Protein AF-A0A8T4XIE0-F1 (afdb_monomer)

Secondary structure (DSSP, 8-state):
----HHHHHHHHHHHHHHHHHHHHHHHHHHHHHHHHHH-SHHHHHHHHHHHHHHHHHHHHHHHHHHHHHT-S--TTS--EEEEEETTEEEEEEE--S-GGG-EEEEETTEEEEE-STT-EEEEE--TTEEEEEEEEETTEEEEEEEE-GGGTTSSTTS--

Mean predicted aligned error: 18.31 Å

Foldseek 3Di:
DDDDPPVVVVVVVVVVVVVVVVVVVVVVVVVVCVCVVDNDVVVVVVVVVVVVVVVVVVVVVVVVVVVLVPPPPDPPPWDWDWDDDPQKIKIKTQADADPVQWDWDDDAQWIWTTHPSRDIDIDGHDGQKDFPDWDDDPRMIITIIGHDPVPVVPPPPPPD

Radius of gyration: 32.2 Å; Cα contacts (8 Å, |Δi|>4): 164; chains: 1; bounding box: 66×38×91 Å

Solvent-accessible surface area (backbone atoms only — not comparable to full-atom values): 9288 Å² total; per-residue (Å²): 137,88,92,67,76,69,63,55,57,53,53,53,51,53,49,51,53,47,51,51,50,51,52,50,50,50,52,53,50,51,51,52,47,57,46,70,75,70,43,57,72,61,44,56,52,51,48,50,53,50,51,53,49,51,50,51,50,52,52,52,52,47,46,58,54,47,51,58,71,61,56,58,67,64,91,83,79,70,65,64,51,79,44,81,57,86,65,30,40,33,40,41,31,69,40,57,58,59,72,92,49,53,45,76,44,82,54,90,46,28,41,38,41,34,26,32,94,82,39,70,48,74,43,82,46,70,62,61,56,43,82,77,44,77,49,72,56,96,43,37,36,39,37,36,27,37,60,38,79,83,56,67,72,73,73,69,77,82,77,128

Nearest PDB structures (foldseek):
  7ck4-assembly1_D  TM=7.258E-01  e=2.442E-03  Synechococcus phage S-ShM2
  7ck4-assembly1_C  TM=6.906E-01  e=4.488E-03  Synechococcus phage S-ShM2
  7jil-assembly1_F  TM=4.659E-01  e=7.287E-01  Flavobacterium johnsoniae
  8j07-assembly1_k3  TM=1.808E-01  e=5.965E+00  Homo sapiens

pLDDT: mean 79.46, std 16.91, range [35.12, 96.44]

Sequence (160 aa):
MFTTTRKEKRTGALLRDLILAVSAAIAILLIILVFKVKGGFIGIALGTITIIALIYWLREVRRIFQQQENMYPAEHDWLYEFIEEGENLILVASVPGPSERVKIKIIDSFIEIRGGGNFVRRVQIPKDVRIVEKSYANGVLRVKLHKTAASNSQISSQKI

Structure (mmCIF, N/CA/C/O backbone):
data_AF-A0A8T4XIE0-F1
#
_entry.id   AF-A0A8T4XIE0-F1
#
loop_
_atom_site.group_PDB
_atom_site.id
_atom_site.type_symbol
_atom_site.label_atom_id
_atom_site.label_alt_id
_atom_site.label_comp_id
_atom_site.label_asym_id
_atom_site.label_entity_id
_atom_site.label_seq_id
_atom_site.pdbx_PDB_ins_code
_atom_site.Cartn_x
_atom_site.Cartn_y
_atom_site.Cartn_z
_atom_site.occupancy
_atom_site.B_iso_or_equiv
_atom_site.auth_seq_id
_atom_site.auth_comp_id
_atom_site.auth_asym_id
_atom_site.auth_atom_id
_atom_site.pdbx_PDB_model_num
ATOM 1 N N . MET A 1 1 ? -42.175 6.955 -51.047 1.00 41.66 1 MET A N 1
ATOM 2 C CA . MET A 1 1 ? -41.691 6.951 -49.651 1.00 41.66 1 MET A CA 1
ATOM 3 C C . MET A 1 1 ? -40.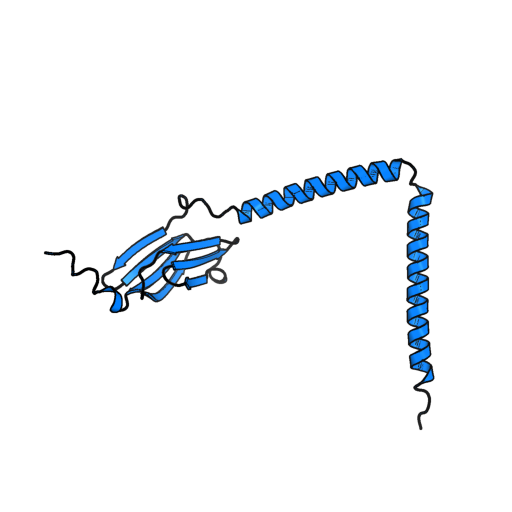656 5.827 -49.511 1.00 41.66 1 MET A C 1
ATOM 5 O O . MET A 1 1 ? -41.025 4.670 -49.595 1.00 41.66 1 MET A O 1
ATOM 9 N N . PHE A 1 2 ? -39.371 6.207 -49.446 1.00 50.75 2 PHE A N 1
ATOM 10 C CA . PHE A 1 2 ? -38.150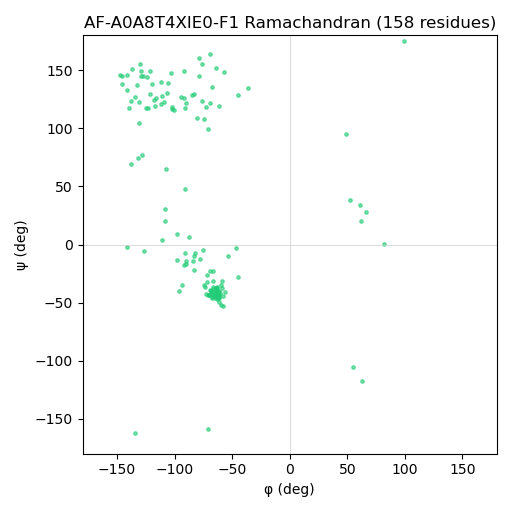 5.469 -49.043 1.00 50.75 2 PHE A CA 1
ATOM 11 C C . PHE A 1 2 ? -37.817 4.067 -49.604 1.00 50.75 2 PHE A C 1
ATOM 13 O O . PHE A 1 2 ? -38.106 3.052 -48.980 1.00 50.75 2 PHE A O 1
ATOM 20 N N . THR A 1 3 ? -36.994 4.021 -50.663 1.00 53.59 3 THR A N 1
ATOM 21 C CA . THR A 1 3 ? -36.129 2.861 -50.980 1.00 53.59 3 THR A CA 1
ATOM 22 C C . THR A 1 3 ? -34.729 3.309 -51.434 1.00 53.59 3 THR A C 1
ATOM 24 O O . THR A 1 3 ? -34.373 3.178 -52.601 1.00 53.59 3 THR A O 1
ATOM 27 N N . THR A 1 4 ? -33.911 3.859 -50.529 1.00 54.50 4 THR A N 1
ATOM 28 C CA . THR A 1 4 ? -32.491 4.199 -50.810 1.00 54.50 4 THR A CA 1
ATOM 29 C C . THR A 1 4 ? -31.492 3.598 -49.809 1.00 54.50 4 THR A C 1
ATOM 31 O O . THR A 1 4 ? -30.286 3.619 -50.035 1.00 54.50 4 THR A O 1
ATOM 34 N N . THR A 1 5 ? -31.955 2.943 -48.745 1.00 59.81 5 THR A N 1
ATOM 35 C CA . THR A 1 5 ? -31.141 2.646 -47.550 1.00 59.81 5 THR A CA 1
ATOM 36 C C . THR A 1 5 ? -30.234 1.406 -47.626 1.00 59.81 5 THR A C 1
ATOM 38 O O . THR A 1 5 ? -29.422 1.196 -46.724 1.00 59.81 5 THR A O 1
ATOM 41 N N . ARG A 1 6 ? -30.319 0.566 -48.675 1.00 55.94 6 ARG A N 1
ATOM 42 C CA . ARG A 1 6 ? -29.511 -0.676 -48.769 1.00 55.94 6 ARG A CA 1
ATOM 43 C C . ARG A 1 6 ? -28.195 -0.517 -49.534 1.00 55.94 6 ARG A C 1
ATOM 45 O O . ARG A 1 6 ? -27.211 -1.151 -49.156 1.00 55.94 6 ARG A O 1
ATOM 52 N N . LYS A 1 7 ? -28.142 0.315 -50.585 1.00 53.69 7 LYS A N 1
ATOM 53 C CA . LYS A 1 7 ? -26.886 0.546 -51.328 1.00 53.69 7 LYS A CA 1
ATOM 54 C C . LYS A 1 7 ? -25.890 1.345 -50.484 1.00 53.69 7 LYS A C 1
ATOM 56 O O . LYS A 1 7 ? -24.740 0.942 -50.389 1.00 53.69 7 LYS A O 1
ATOM 61 N N . GLU A 1 8 ? -26.357 2.386 -49.801 1.00 57.53 8 GLU A N 1
ATOM 62 C CA . GLU A 1 8 ? -25.530 3.338 -49.048 1.00 57.53 8 GLU A CA 1
ATOM 63 C C . GLU A 1 8 ? -24.730 2.698 -47.899 1.00 57.53 8 GLU A C 1
ATOM 65 O O . GLU A 1 8 ? -23.542 2.976 -47.744 1.00 57.53 8 GLU A O 1
ATOM 70 N N . LYS A 1 9 ? -25.324 1.747 -47.159 1.00 57.69 9 LYS A N 1
ATOM 71 C CA . LYS A 1 9 ? -24.609 0.995 -46.108 1.00 57.69 9 LYS A CA 1
ATOM 72 C C . LYS A 1 9 ? -23.469 0.132 -46.657 1.00 57.69 9 LYS A C 1
ATOM 74 O O . LYS A 1 9 ? -22.429 0.030 -46.012 1.00 57.69 9 LYS A O 1
ATOM 79 N N . ARG A 1 10 ? -23.640 -0.475 -47.840 1.00 65.50 10 ARG A N 1
ATOM 80 C CA . ARG A 1 10 ? -22.589 -1.290 -48.472 1.00 65.50 10 ARG A CA 1
ATOM 81 C C . ARG A 1 10 ? -21.471 -0.401 -49.005 1.00 65.50 10 ARG A C 1
ATOM 83 O O . ARG A 1 10 ? -20.311 -0.714 -48.776 1.00 65.50 10 ARG A O 1
ATOM 90 N N . THR A 1 11 ? -21.797 0.722 -49.645 1.00 72.25 11 THR A N 1
ATOM 91 C CA . THR A 1 11 ? -20.783 1.671 -50.128 1.00 72.25 11 THR A CA 1
ATOM 92 C C . THR A 1 11 ? -20.001 2.290 -48.972 1.00 72.25 11 THR A C 1
ATOM 94 O O . THR A 1 11 ? -18.786 2.380 -49.059 1.00 72.25 11 THR A O 1
ATOM 97 N N . GLY A 1 12 ? -20.656 2.641 -47.860 1.00 74.88 12 GLY A N 1
ATOM 98 C CA . GLY A 1 12 ? -19.983 3.183 -46.675 1.00 74.88 12 GLY A CA 1
ATOM 99 C C . GLY A 1 12 ? -19.005 2.203 -46.018 1.00 74.88 12 GLY A C 1
ATOM 100 O O . GLY A 1 12 ? -17.935 2.620 -45.579 1.00 74.88 12 GLY A O 1
ATOM 101 N N . ALA A 1 13 ? -19.332 0.906 -45.991 1.00 77.94 13 ALA A N 1
ATOM 102 C CA . ALA A 1 13 ? -18.413 -0.132 -45.520 1.00 77.94 13 ALA A CA 1
ATOM 103 C C . ALA A 1 13 ? -17.209 -0.292 -46.463 1.00 77.94 13 ALA A C 1
ATOM 105 O O . ALA A 1 13 ? -16.070 -0.252 -46.012 1.00 77.94 13 ALA A O 1
ATOM 106 N N . LEU A 1 14 ? -17.452 -0.346 -47.778 1.00 78.81 14 LEU A N 1
ATOM 107 C CA . LEU A 1 14 ? -16.385 -0.445 -48.781 1.00 78.81 14 LEU A CA 1
ATOM 108 C C . LEU A 1 14 ? -15.464 0.783 -48.784 1.00 78.81 14 LEU A C 1
ATOM 110 O O . LEU A 1 14 ? -14.258 0.641 -48.946 1.00 78.81 14 LEU A O 1
ATOM 114 N N . LEU A 1 15 ? -16.010 1.986 -48.578 1.00 83.19 15 LEU A N 1
ATOM 115 C CA . LEU A 1 15 ? -15.223 3.215 -48.471 1.00 83.19 15 LEU A CA 1
ATOM 116 C C . LEU A 1 15 ? -14.377 3.238 -47.195 1.00 83.19 15 LEU A C 1
ATOM 118 O O . LEU A 1 15 ? -13.227 3.659 -47.251 1.00 83.19 15 LEU A O 1
ATOM 122 N N . ARG A 1 16 ? -14.906 2.765 -46.059 1.00 82.75 16 ARG A N 1
ATOM 123 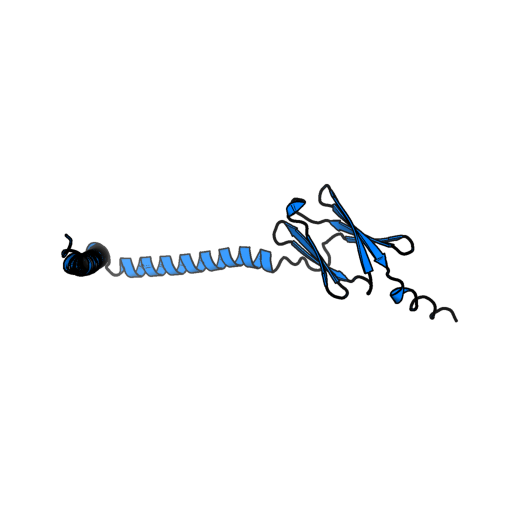C CA . ARG A 1 16 ? -14.124 2.632 -44.819 1.00 82.75 16 ARG A CA 1
ATOM 124 C C . ARG A 1 16 ? -12.977 1.646 -44.989 1.00 82.75 16 ARG A C 1
ATOM 126 O O . ARG A 1 16 ? -11.852 1.994 -44.647 1.00 82.75 16 ARG A O 1
ATOM 133 N N . ASP A 1 17 ? -13.243 0.480 -45.566 1.00 87.50 17 ASP A N 1
ATOM 134 C CA . ASP A 1 17 ? -12.213 -0.531 -45.816 1.00 87.50 17 ASP A CA 1
ATOM 135 C C . ASP A 1 17 ? -11.160 -0.023 -46.809 1.00 87.50 17 ASP A C 1
ATOM 137 O O . ASP A 1 17 ? -9.968 -0.242 -46.608 1.00 87.50 17 ASP A O 1
ATOM 141 N N . LEU A 1 18 ? -11.570 0.738 -47.831 1.00 90.56 18 LEU A N 1
ATOM 142 C CA . LEU A 1 18 ? -10.652 1.375 -48.774 1.00 90.56 18 LEU A CA 1
ATOM 143 C C . LEU A 1 18 ? -9.785 2.444 -48.093 1.00 90.56 18 LEU A C 1
ATOM 145 O O . LEU A 1 18 ? -8.577 2.474 -48.306 1.00 90.56 18 LEU A O 1
ATOM 149 N N . ILE A 1 19 ? -10.369 3.302 -47.252 1.00 91.88 19 ILE A N 1
AT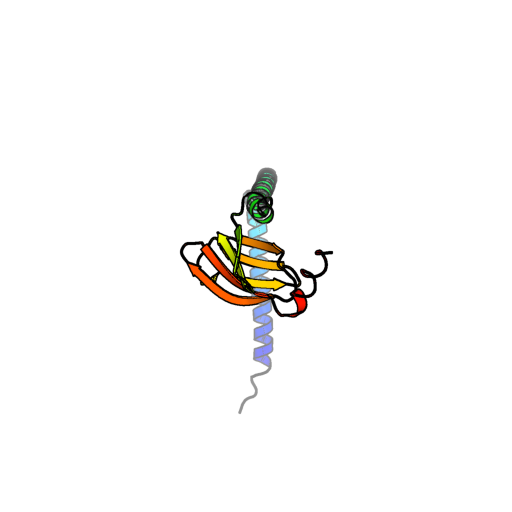OM 150 C CA . ILE A 1 19 ? -9.630 4.331 -46.502 1.00 91.88 19 ILE A CA 1
ATOM 151 C C . ILE A 1 19 ? -8.644 3.677 -45.524 1.00 91.88 19 ILE A C 1
ATOM 153 O O . ILE A 1 19 ? -7.495 4.112 -45.417 1.00 91.88 19 ILE A O 1
ATOM 157 N N . LEU A 1 20 ? -9.056 2.608 -44.841 1.00 89.75 20 LEU A N 1
ATOM 158 C CA . LEU A 1 20 ? -8.187 1.829 -43.959 1.00 89.75 20 LEU A CA 1
ATOM 159 C C . LEU A 1 20 ? -7.046 1.166 -44.740 1.00 89.75 20 LEU A C 1
ATOM 161 O O . LEU A 1 20 ? -5.893 1.273 -44.335 1.00 89.75 20 LEU A O 1
ATOM 165 N N . ALA A 1 21 ? -7.332 0.563 -45.894 1.00 91.56 21 ALA A N 1
ATOM 166 C CA . ALA A 1 21 ? -6.311 -0.038 -46.747 1.00 91.56 21 ALA A CA 1
ATOM 167 C C . ALA A 1 21 ? -5.315 1.003 -47.288 1.00 91.56 21 ALA A C 1
ATOM 169 O O . ALA A 1 21 ? -4.107 0.780 -47.248 1.00 91.56 21 ALA A O 1
ATOM 170 N N . VAL A 1 22 ? -5.799 2.162 -47.749 1.00 95.06 22 VAL A N 1
ATOM 171 C CA . VAL A 1 22 ? -4.955 3.243 -48.284 1.00 95.06 22 VAL A CA 1
ATOM 172 C C . VAL A 1 22 ? -4.096 3.864 -47.184 1.00 95.06 22 VAL A C 1
ATOM 174 O O . VAL A 1 22 ? -2.895 4.036 -47.372 1.00 95.06 22 VAL A O 1
ATOM 177 N N . SER A 1 23 ? -4.670 4.157 -46.016 1.00 91.00 23 SER A N 1
ATOM 178 C CA . SER A 1 23 ? -3.911 4.686 -44.874 1.00 91.00 23 SER A CA 1
ATOM 179 C C . SER A 1 23 ? -2.858 3.697 -44.366 1.00 91.00 23 SER A C 1
ATOM 181 O O . SER A 1 23 ? -1.725 4.105 -44.109 1.00 91.00 23 SER A O 1
ATOM 183 N N . ALA A 1 24 ? -3.177 2.401 -44.303 1.00 92.62 24 ALA A N 1
ATOM 184 C CA . ALA A 1 24 ? -2.213 1.358 -43.967 1.00 92.62 24 ALA A CA 1
ATOM 185 C C . ALA A 1 24 ? -1.095 1.261 -45.016 1.00 92.62 24 ALA A C 1
ATOM 187 O O . ALA A 1 24 ? 0.077 1.202 -44.655 1.00 92.62 24 ALA A O 1
ATOM 188 N N . ALA A 1 25 ? -1.429 1.318 -46.308 1.00 91.94 25 ALA A N 1
ATOM 189 C CA . ALA A 1 25 ? -0.445 1.308 -47.388 1.00 91.94 25 ALA A CA 1
ATOM 190 C C . ALA A 1 25 ? 0.494 2.524 -47.324 1.00 91.94 25 ALA A C 1
ATOM 192 O O . ALA A 1 25 ? 1.704 2.374 -47.482 1.00 91.94 25 ALA A O 1
ATOM 193 N N . ILE A 1 26 ? -0.038 3.714 -47.023 1.00 93.50 26 ILE A N 1
ATOM 194 C CA . ILE A 1 26 ? 0.755 4.937 -46.833 1.00 93.50 26 ILE A CA 1
ATOM 195 C C . ILE A 1 26 ? 1.653 4.816 -45.597 1.00 93.50 26 ILE A C 1
ATOM 197 O O . ILE A 1 26 ? 2.829 5.163 -45.668 1.00 93.50 26 ILE A O 1
ATOM 201 N N . ALA A 1 27 ? 1.147 4.286 -44.480 1.00 88.75 27 ALA A N 1
ATOM 202 C CA . ALA A 1 27 ? 1.948 4.059 -43.279 1.00 88.75 27 ALA A CA 1
ATOM 203 C C . ALA A 1 27 ? 3.090 3.059 -43.533 1.00 88.75 27 ALA A C 1
ATOM 205 O O . ALA A 1 27 ? 4.229 3.315 -43.147 1.00 88.75 27 ALA A O 1
ATOM 206 N N . ILE A 1 28 ? 2.815 1.961 -44.245 1.00 89.12 28 ILE A N 1
ATOM 207 C CA . ILE A 1 28 ? 3.822 0.972 -44.654 1.00 89.12 28 ILE A CA 1
ATOM 208 C C . ILE A 1 28 ? 4.861 1.616 -45.581 1.00 89.12 28 ILE A C 1
ATOM 210 O O . ILE A 1 28 ? 6.059 1.415 -45.391 1.00 89.12 28 ILE A O 1
ATOM 214 N N . LEU A 1 29 ? 4.428 2.438 -46.541 1.00 87.19 29 LEU A N 1
ATOM 215 C CA . LEU A 1 29 ? 5.325 3.161 -47.442 1.00 87.19 29 LEU A CA 1
ATOM 216 C C . LEU A 1 29 ? 6.222 4.147 -46.680 1.00 87.19 29 LEU A C 1
ATOM 218 O O . LEU A 1 29 ? 7.421 4.201 -46.944 1.00 87.19 29 LEU A O 1
ATOM 222 N N . LEU A 1 30 ? 5.673 4.887 -45.710 1.00 84.75 30 LEU A N 1
ATOM 223 C CA . LEU A 1 30 ? 6.435 5.796 -44.850 1.00 84.75 30 LEU A CA 1
ATOM 224 C C . LEU A 1 30 ? 7.450 5.043 -43.991 1.00 84.75 30 LEU A C 1
ATOM 226 O O . LEU A 1 30 ? 8.594 5.479 -43.892 1.00 84.75 30 LEU A O 1
ATOM 230 N N . ILE A 1 31 ? 7.070 3.894 -43.427 1.00 80.50 31 ILE A N 1
ATOM 231 C CA . ILE A 1 31 ? 7.988 3.018 -42.694 1.00 80.50 31 ILE A CA 1
ATOM 232 C C . ILE A 1 31 ? 9.138 2.597 -43.617 1.00 80.50 31 ILE A C 1
ATOM 234 O O . ILE A 1 31 ? 10.298 2.848 -43.298 1.00 80.50 31 ILE A O 1
ATOM 238 N N . ILE A 1 32 ? 8.842 2.050 -44.799 1.00 78.75 32 ILE A N 1
ATOM 239 C CA . ILE A 1 32 ? 9.863 1.627 -45.772 1.00 78.75 32 ILE A CA 1
ATOM 240 C C . ILE A 1 32 ? 10.756 2.802 -46.196 1.00 78.75 32 ILE A C 1
ATOM 242 O O . ILE A 1 32 ? 11.965 2.627 -46.347 1.00 78.75 32 ILE A O 1
ATOM 246 N N . LEU A 1 33 ? 10.199 4.006 -46.355 1.00 76.31 33 LEU A N 1
ATOM 247 C CA . LEU A 1 33 ? 10.955 5.205 -46.710 1.00 76.31 33 LEU A CA 1
ATOM 248 C C . LEU A 1 33 ? 11.892 5.645 -45.574 1.00 76.31 33 LEU A C 1
ATOM 250 O O . LEU A 1 33 ? 13.042 5.977 -45.841 1.00 76.31 33 LEU A O 1
ATOM 254 N N . VAL A 1 34 ? 11.459 5.574 -44.311 1.00 70.12 34 VAL A N 1
ATOM 255 C CA . VAL A 1 34 ? 12.319 5.830 -43.139 1.00 70.12 34 VAL A CA 1
ATOM 256 C C . VAL A 1 34 ? 13.463 4.814 -43.073 1.00 70.12 34 VAL A C 1
ATOM 258 O O . VAL A 1 34 ? 14.612 5.199 -42.845 1.00 70.12 34 VAL A O 1
ATOM 261 N N . PHE A 1 35 ? 13.179 3.541 -43.361 1.00 65.81 35 PHE A N 1
ATOM 262 C CA . PHE A 1 35 ? 14.202 2.500 -43.457 1.00 65.81 35 PHE A CA 1
ATOM 263 C C . PHE A 1 35 ? 15.159 2.724 -44.646 1.00 65.81 35 PHE A C 1
ATOM 265 O O . PHE A 1 35 ? 16.366 2.550 -44.485 1.00 65.81 35 PHE A O 1
ATOM 272 N N . LYS A 1 36 ? 14.675 3.187 -45.812 1.00 67.38 36 LYS A N 1
ATOM 273 C CA . LYS A 1 36 ? 15.518 3.475 -46.992 1.00 67.38 36 LYS A CA 1
ATOM 274 C C . LYS A 1 36 ? 16.351 4.755 -46.878 1.00 67.38 36 LYS A C 1
ATOM 276 O O . LYS A 1 36 ? 17.440 4.787 -47.437 1.00 67.38 36 LYS A O 1
ATOM 281 N N . VAL A 1 37 ? 15.857 5.811 -46.224 1.00 61.31 37 VAL A N 1
ATOM 282 C CA . VAL A 1 37 ? 16.473 7.153 -46.304 1.00 61.31 37 VAL A CA 1
ATOM 283 C C . VAL A 1 37 ? 17.647 7.331 -45.332 1.00 61.31 37 VAL A C 1
ATOM 285 O O . VAL A 1 37 ? 18.505 8.172 -45.588 1.00 61.31 37 VAL A O 1
ATOM 288 N N . LYS A 1 38 ? 17.747 6.549 -44.243 1.00 60.34 38 LYS A N 1
ATOM 289 C CA . LYS A 1 38 ? 18.866 6.679 -43.276 1.00 60.34 38 LYS A CA 1
ATOM 290 C C . LYS A 1 38 ? 19.420 5.362 -42.706 1.00 60.34 38 LYS A C 1
ATOM 292 O O . LYS A 1 38 ? 20.370 5.394 -41.927 1.00 60.34 38 LYS A O 1
ATOM 297 N N . GLY A 1 39 ? 18.860 4.207 -43.061 1.00 62.50 39 GLY A N 1
ATOM 298 C CA . GLY A 1 39 ? 19.046 2.965 -42.304 1.00 62.50 39 GLY A CA 1
ATOM 299 C C . GLY A 1 39 ? 19.947 1.918 -42.951 1.00 62.50 39 GLY A C 1
ATOM 300 O O . GLY A 1 39 ? 19.482 0.825 -43.247 1.00 62.50 39 GLY A O 1
ATOM 301 N N . GLY A 1 40 ? 21.239 2.210 -43.127 1.00 73.38 40 GLY A N 1
ATOM 302 C CA . GLY A 1 40 ? 22.253 1.149 -43.239 1.00 73.38 40 GLY A CA 1
ATOM 303 C C . GLY A 1 40 ? 22.486 0.449 -41.887 1.00 73.38 40 GLY A C 1
ATOM 304 O O . GLY A 1 40 ? 21.678 0.582 -40.967 1.00 73.38 40 GLY A O 1
ATOM 305 N N . PHE A 1 41 ? 23.637 -0.212 -41.707 1.00 65.25 41 PHE A N 1
ATOM 306 C CA . PHE A 1 41 ? 24.077 -0.814 -40.427 1.00 65.25 41 PHE A CA 1
ATOM 307 C C . PHE A 1 41 ? 23.886 0.093 -39.193 1.00 65.25 41 PHE A C 1
ATOM 309 O O . PHE A 1 41 ? 23.651 -0.405 -38.095 1.00 65.25 41 PHE A O 1
ATOM 316 N N . ILE A 1 42 ? 23.912 1.418 -39.374 1.00 78.56 42 ILE A N 1
ATOM 317 C CA . ILE A 1 42 ? 23.621 2.424 -38.345 1.00 78.56 42 ILE A CA 1
ATOM 318 C C . ILE A 1 42 ? 22.237 2.229 -37.706 1.00 78.56 42 ILE A C 1
ATOM 320 O O . ILE A 1 42 ? 22.120 2.331 -36.490 1.00 78.56 42 ILE A O 1
ATOM 324 N N . GLY A 1 43 ? 21.197 1.906 -38.480 1.00 76.06 43 GLY A N 1
ATOM 325 C CA . GLY A 1 43 ? 19.854 1.677 -37.936 1.00 76.06 43 GLY A CA 1
ATOM 326 C C . GLY A 1 43 ? 19.788 0.435 -37.044 1.00 76.06 43 GLY A C 1
ATOM 327 O O . GLY A 1 43 ? 19.139 0.451 -36.002 1.00 76.06 43 GLY A O 1
ATOM 328 N N . ILE A 1 44 ? 20.527 -0.615 -37.412 1.00 80.31 44 ILE A N 1
ATOM 329 C CA . ILE A 1 44 ? 20.632 -1.858 -36.634 1.00 80.31 44 ILE A CA 1
ATOM 330 C C . ILE A 1 44 ? 21.452 -1.613 -35.362 1.00 80.31 44 ILE A C 1
ATOM 332 O O . ILE A 1 44 ? 21.046 -2.028 -34.276 1.00 80.31 44 ILE A O 1
ATOM 336 N N . ALA A 1 45 ? 22.565 -0.884 -35.471 1.00 86.00 45 ALA A N 1
ATOM 337 C CA . ALA A 1 45 ? 23.394 -0.511 -34.331 1.00 86.00 45 ALA A CA 1
ATOM 338 C C . ALA A 1 45 ? 22.612 0.350 -33.322 1.00 86.00 45 ALA A C 1
ATOM 340 O O . ALA A 1 45 ? 22.560 0.011 -32.140 1.00 86.00 45 ALA A O 1
ATOM 341 N N . LEU A 1 46 ? 21.927 1.405 -33.782 1.00 86.06 46 LEU A N 1
ATOM 342 C CA . LEU A 1 46 ? 21.097 2.248 -32.915 1.00 86.06 46 LEU A CA 1
ATOM 343 C C . LEU A 1 46 ? 19.903 1.484 -32.341 1.00 86.06 46 LEU A C 1
ATOM 345 O O . LEU A 1 46 ? 19.602 1.641 -31.159 1.00 86.06 46 LEU A O 1
ATOM 349 N N . GLY A 1 47 ? 19.239 0.646 -33.139 1.00 86.06 47 GLY A N 1
ATOM 350 C CA . GLY A 1 47 ? 18.138 -0.192 -32.667 1.00 86.06 47 GLY A CA 1
ATOM 351 C C . GLY A 1 47 ? 18.577 -1.109 -31.526 1.00 86.06 47 GLY A C 1
ATOM 352 O O . GLY A 1 47 ? 17.916 -1.169 -30.492 1.00 86.06 47 GLY A O 1
ATOM 353 N N . THR A 1 48 ? 19.744 -1.741 -31.664 1.00 90.31 48 THR A N 1
ATOM 354 C CA . THR A 1 48 ? 20.300 -2.642 -30.643 1.00 90.31 48 THR A CA 1
ATOM 355 C C . THR A 1 48 ? 20.633 -1.892 -29.353 1.00 90.31 48 THR A C 1
ATOM 357 O O . THR A 1 48 ? 20.230 -2.320 -28.272 1.00 90.31 48 THR A O 1
ATOM 360 N N . ILE A 1 49 ? 21.294 -0.733 -29.458 1.00 94.31 49 ILE A N 1
ATOM 361 C CA . ILE A 1 49 ? 21.607 0.125 -28.301 1.00 94.31 49 ILE A CA 1
ATOM 362 C C . ILE A 1 49 ? 20.321 0.581 -27.606 1.00 94.31 49 ILE A C 1
ATOM 364 O O . ILE A 1 49 ? 20.231 0.546 -26.380 1.00 94.31 49 ILE A O 1
ATOM 368 N N . THR A 1 50 ? 19.306 0.951 -28.387 1.00 94.12 50 THR A N 1
ATOM 369 C CA . THR A 1 50 ? 18.010 1.391 -27.862 1.00 94.12 50 THR A CA 1
ATOM 370 C C . THR A 1 50 ? 17.323 0.266 -27.096 1.00 94.12 50 THR A C 1
ATOM 372 O O . THR A 1 50 ? 16.856 0.495 -25.987 1.00 94.12 50 THR A O 1
ATOM 375 N N . ILE A 1 51 ? 17.307 -0.960 -27.631 1.00 94.94 51 ILE A N 1
ATOM 376 C CA . ILE A 1 51 ? 16.711 -2.128 -26.965 1.00 94.94 51 ILE A CA 1
ATOM 377 C C . ILE A 1 51 ? 17.438 -2.441 -25.652 1.00 94.94 51 ILE A C 1
ATOM 379 O O . ILE A 1 51 ? 16.782 -2.635 -24.630 1.00 94.94 51 ILE A O 1
ATOM 383 N N . ILE A 1 52 ? 18.776 -2.445 -25.649 1.00 96.44 52 ILE A N 1
ATOM 384 C CA . ILE A 1 52 ? 19.575 -2.695 -24.438 1.00 96.44 52 ILE A CA 1
ATOM 385 C C . ILE A 1 52 ? 19.286 -1.630 -23.376 1.00 96.44 52 ILE A C 1
ATOM 387 O O . ILE A 1 52 ? 19.039 -1.968 -22.217 1.00 96.44 52 ILE A O 1
ATOM 391 N N . ALA A 1 53 ? 19.263 -0.355 -23.768 1.00 96.00 53 ALA A N 1
ATOM 392 C CA . ALA A 1 53 ? 18.935 0.741 -22.867 1.00 96.00 53 ALA A CA 1
ATOM 393 C C . ALA A 1 53 ? 17.511 0.603 -22.309 1.00 96.00 53 ALA A C 1
ATOM 395 O O . ALA A 1 53 ? 17.305 0.757 -21.106 1.00 96.00 53 ALA A O 1
ATOM 396 N N . LEU A 1 54 ? 16.535 0.248 -23.150 1.00 95.38 54 LEU A N 1
ATOM 397 C CA . LEU A 1 54 ? 15.152 0.050 -22.724 1.00 95.38 54 LEU A CA 1
ATOM 398 C C . LEU A 1 54 ? 15.041 -1.093 -21.709 1.00 95.38 54 LEU A C 1
ATOM 400 O O . LEU A 1 54 ? 14.374 -0.940 -20.692 1.00 95.38 54 LEU A O 1
ATOM 404 N N . ILE A 1 55 ? 15.727 -2.215 -21.951 1.00 95.75 55 ILE A N 1
ATOM 405 C CA . ILE A 1 55 ? 15.777 -3.358 -21.029 1.00 95.75 55 ILE A CA 1
ATOM 406 C C . ILE A 1 55 ? 16.430 -2.957 -19.705 1.00 95.75 55 ILE A C 1
ATOM 408 O O . ILE A 1 55 ? 15.923 -3.328 -18.646 1.00 95.75 55 ILE A O 1
ATOM 412 N N . TYR A 1 56 ? 17.524 -2.193 -19.748 1.00 94.44 56 TYR A N 1
ATOM 413 C CA . TYR A 1 56 ? 18.206 -1.704 -18.552 1.00 94.44 56 TYR A CA 1
ATOM 414 C C . TYR A 1 56 ? 17.277 -0.835 -17.701 1.00 94.44 56 TYR A C 1
ATOM 416 O O . TYR A 1 56 ? 17.065 -1.125 -16.524 1.00 94.44 56 TYR A O 1
ATOM 424 N N . TRP A 1 57 ? 16.640 0.166 -18.314 1.00 94.44 57 TRP A N 1
ATOM 425 C CA . TRP A 1 57 ? 15.678 1.023 -17.627 1.00 94.44 57 TRP A CA 1
ATOM 426 C C . TRP A 1 57 ? 14.464 0.243 -17.131 1.00 94.44 57 TRP A C 1
ATOM 428 O O . TRP A 1 57 ? 14.040 0.450 -16.001 1.00 94.44 57 TRP A O 1
ATOM 438 N N . LEU A 1 58 ? 13.924 -0.698 -17.911 1.00 91.38 58 LEU A N 1
ATOM 439 C CA . LEU A 1 58 ? 12.786 -1.515 -17.486 1.00 91.38 58 LEU A CA 1
ATOM 440 C C . LEU A 1 58 ? 13.147 -2.407 -16.291 1.00 91.38 58 LEU A C 1
ATOM 442 O O . LEU A 1 58 ? 12.326 -2.594 -15.395 1.00 91.38 58 LEU A O 1
ATOM 446 N N . ARG A 1 59 ? 14.374 -2.939 -16.254 1.00 90.25 59 ARG A N 1
ATOM 447 C CA . ARG A 1 59 ? 14.902 -3.710 -15.123 1.00 90.25 59 ARG A CA 1
ATOM 448 C C . ARG A 1 59 ? 15.092 -2.832 -13.887 1.00 90.25 59 ARG A C 1
ATOM 450 O O . ARG A 1 59 ? 14.724 -3.264 -12.800 1.00 90.25 59 ARG A O 1
ATOM 457 N N . GLU A 1 60 ? 15.612 -1.619 -14.045 1.00 86.12 60 GLU A N 1
ATOM 458 C CA . GLU A 1 60 ? 15.825 -0.679 -12.938 1.00 86.12 60 GLU A CA 1
ATOM 459 C C . GLU A 1 60 ? 14.501 -0.130 -12.388 1.00 86.12 60 GLU A C 1
ATOM 461 O O . GLU A 1 60 ? 14.267 -0.126 -11.184 1.00 86.12 60 GLU A O 1
ATOM 466 N N . VAL A 1 61 ? 13.566 0.235 -13.265 1.00 85.94 61 VAL A N 1
ATOM 467 C CA . VAL A 1 61 ? 12.213 0.654 -12.883 1.00 85.94 61 VAL A CA 1
ATOM 468 C C . VAL A 1 61 ? 11.492 -0.490 -12.172 1.00 85.94 61 VAL A C 1
ATOM 470 O O . VAL A 1 61 ? 10.932 -0.287 -11.096 1.00 85.94 61 VAL A O 1
ATOM 473 N N . ARG A 1 62 ? 11.567 -1.722 -12.703 1.00 76.94 62 ARG A N 1
ATOM 474 C CA . ARG A 1 62 ? 11.063 -2.902 -11.985 1.00 76.94 62 ARG A CA 1
ATOM 475 C C . ARG A 1 62 ? 11.760 -3.105 -10.648 1.00 76.94 62 ARG A C 1
ATOM 477 O O . ARG A 1 62 ? 11.078 -3.526 -9.728 1.00 76.94 62 ARG A O 1
ATOM 484 N N . ARG A 1 63 ? 13.052 -2.796 -10.498 1.00 71.69 63 ARG A N 1
ATOM 485 C CA . ARG A 1 63 ? 13.749 -2.879 -9.204 1.00 71.69 63 ARG A CA 1
ATOM 486 C C . ARG A 1 63 ? 13.129 -1.926 -8.181 1.00 71.69 63 ARG A C 1
ATOM 488 O O . ARG A 1 63 ? 12.927 -2.343 -7.051 1.00 71.69 63 ARG A O 1
ATOM 495 N N . ILE A 1 64 ? 12.756 -0.710 -8.570 1.00 74.75 64 ILE A N 1
ATOM 496 C CA . ILE A 1 64 ? 12.095 0.254 -7.672 1.00 74.75 64 ILE A CA 1
ATOM 497 C C . ILE A 1 64 ? 10.690 -0.235 -7.278 1.00 74.75 64 ILE A C 1
ATOM 499 O O . ILE A 1 64 ? 10.309 -0.159 -6.112 1.00 74.75 64 ILE A O 1
ATOM 503 N N . PHE A 1 65 ? 9.928 -0.801 -8.220 1.00 63.78 65 PHE A N 1
ATOM 504 C CA . PHE A 1 65 ? 8.620 -1.397 -7.915 1.00 63.78 65 PHE A CA 1
ATOM 505 C C . PHE A 1 65 ? 8.732 -2.680 -7.074 1.00 63.78 65 PHE A C 1
ATOM 507 O O . PHE A 1 65 ? 7.961 -2.867 -6.139 1.00 63.78 65 PHE A O 1
ATOM 514 N N . GLN A 1 66 ? 9.722 -3.531 -7.341 1.00 54.78 66 GLN A N 1
ATOM 515 C CA . GLN A 1 66 ? 10.003 -4.735 -6.554 1.00 54.78 66 GLN A CA 1
ATOM 516 C C . GLN A 1 66 ? 10.599 -4.408 -5.182 1.00 54.78 66 GLN A C 1
ATOM 518 O O . GLN A 1 66 ? 10.412 -5.179 -4.250 1.00 54.78 66 GLN A O 1
ATOM 523 N N . GLN A 1 67 ? 11.278 -3.272 -5.013 1.00 50.72 67 GLN A N 1
ATOM 524 C CA . GLN A 1 67 ? 11.641 -2.762 -3.691 1.00 50.72 67 GLN A CA 1
ATOM 525 C C . GLN A 1 67 ? 10.403 -2.338 -2.898 1.00 50.72 67 GLN A C 1
ATOM 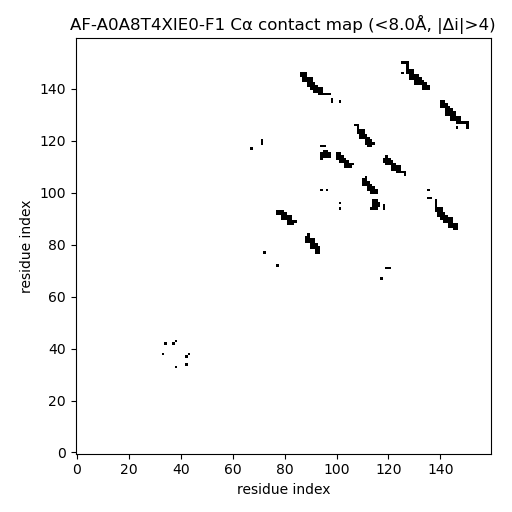527 O O . GLN A 1 67 ? 10.405 -2.521 -1.690 1.00 50.72 67 GLN A O 1
ATOM 532 N N . GLN A 1 68 ? 9.332 -1.857 -3.542 1.00 51.38 68 GLN A N 1
ATOM 533 C CA . GLN A 1 68 ? 8.053 -1.629 -2.855 1.00 51.38 68 GLN A CA 1
ATOM 534 C C . GLN A 1 68 ? 7.317 -2.938 -2.540 1.00 51.38 68 GLN A C 1
ATOM 536 O O . GLN A 1 68 ? 6.712 -3.049 -1.479 1.00 51.38 68 GLN A O 1
ATOM 541 N N . GLU A 1 69 ? 7.391 -3.940 -3.418 1.00 50.06 69 GLU A N 1
ATOM 542 C CA . GLU A 1 69 ? 6.763 -5.252 -3.196 1.00 50.06 69 GLU A CA 1
ATOM 543 C C . GLU A 1 69 ? 7.493 -6.078 -2.116 1.00 50.06 69 GLU A C 1
ATOM 545 O O . GLU A 1 69 ? 6.858 -6.773 -1.328 1.00 50.06 69 GLU A O 1
ATOM 550 N N . ASN A 1 70 ? 8.816 -5.914 -1.999 1.00 35.12 70 ASN A N 1
ATOM 551 C CA . ASN A 1 70 ? 9.639 -6.474 -0.921 1.00 35.12 70 ASN A CA 1
ATOM 552 C C . ASN A 1 70 ? 9.729 -5.565 0.318 1.00 35.12 70 ASN A C 1
ATOM 554 O O . ASN A 1 70 ? 10.453 -5.891 1.254 1.00 35.12 70 ASN A O 1
ATOM 558 N N . MET A 1 71 ? 8.975 -4.459 0.373 1.00 39.06 71 MET A N 1
ATOM 559 C CA . MET A 1 71 ? 8.813 -3.658 1.593 1.00 39.06 71 MET A CA 1
ATOM 560 C C . MET A 1 71 ? 7.606 -4.140 2.407 1.00 39.06 71 MET A C 1
ATOM 562 O O . MET A 1 71 ? 6.796 -3.367 2.921 1.00 39.06 71 MET A O 1
ATOM 566 N N . TYR A 1 72 ? 7.517 -5.453 2.598 1.00 44.56 72 TYR A N 1
ATOM 567 C CA . TYR A 1 72 ? 7.254 -5.923 3.946 1.00 44.56 72 TYR A CA 1
ATOM 568 C C . TYR A 1 72 ? 8.556 -5.634 4.703 1.00 44.56 72 TYR A C 1
ATOM 570 O O . TYR A 1 72 ? 9.510 -6.384 4.506 1.00 44.56 72 TYR A O 1
ATOM 578 N N . PRO A 1 73 ? 8.690 -4.538 5.485 1.00 42.47 73 PRO A N 1
ATOM 579 C CA . PRO A 1 73 ? 9.722 -4.492 6.497 1.00 42.47 73 PRO A CA 1
ATOM 580 C C . PRO A 1 73 ? 9.664 -5.838 7.185 1.00 42.47 73 PRO A C 1
ATOM 582 O O . PRO A 1 73 ? 8.585 -6.312 7.567 1.00 42.47 73 PRO A O 1
ATOM 585 N N . ALA A 1 74 ? 10.838 -6.453 7.266 1.00 44.91 74 ALA A N 1
ATOM 586 C CA . ALA A 1 74 ? 11.088 -7.465 8.257 1.00 44.91 74 ALA A CA 1
ATOM 587 C C . ALA A 1 74 ? 10.347 -7.037 9.526 1.00 44.91 74 ALA A C 1
ATOM 589 O O . ALA A 1 74 ? 10.360 -5.860 9.890 1.00 44.91 74 ALA A O 1
ATOM 590 N N . GLU A 1 75 ? 9.659 -7.986 10.137 1.00 51.34 75 GLU A N 1
ATOM 591 C CA . GLU A 1 75 ? 8.734 -7.879 11.272 1.00 51.34 75 GLU A CA 1
ATOM 592 C C . GLU A 1 75 ? 9.230 -7.029 12.472 1.00 51.34 75 GLU A C 1
ATOM 594 O O . GLU A 1 75 ? 8.487 -6.794 13.415 1.00 51.34 75 GLU A O 1
ATOM 599 N N . HIS A 1 76 ? 10.462 -6.523 12.411 1.00 52.09 76 HIS A N 1
ATOM 600 C CA . HIS A 1 76 ? 11.231 -5.832 13.433 1.00 52.09 76 HIS A CA 1
ATOM 601 C C . HIS A 1 76 ? 11.093 -4.291 13.451 1.00 52.09 76 HIS A C 1
ATOM 603 O O . HIS A 1 76 ? 11.394 -3.708 14.485 1.00 52.09 76 HIS A O 1
ATOM 609 N N . ASP A 1 77 ? 10.610 -3.624 12.390 1.00 66.19 77 ASP A N 1
ATOM 610 C CA . ASP A 1 77 ? 10.609 -2.137 12.314 1.00 66.19 77 ASP A CA 1
ATOM 611 C C . ASP A 1 77 ? 9.223 -1.467 12.385 1.00 66.19 77 ASP A C 1
ATOM 613 O O . ASP A 1 77 ? 9.092 -0.247 12.252 1.00 66.19 77 ASP A O 1
ATOM 617 N N . TRP A 1 78 ? 8.150 -2.235 12.581 1.00 85.81 78 TRP A N 1
ATOM 618 C CA . TRP A 1 78 ? 6.812 -1.661 12.716 1.00 85.81 78 TRP A CA 1
ATOM 619 C C . TRP A 1 78 ? 6.380 -1.587 14.181 1.00 85.81 78 TRP A C 1
ATOM 621 O O . TRP A 1 78 ? 6.181 -2.605 14.833 1.00 85.81 78 TRP A O 1
ATOM 631 N N . LEU A 1 79 ? 6.194 -0.361 14.675 1.00 83.00 79 LEU A N 1
ATOM 632 C CA . LEU A 1 79 ? 5.743 -0.089 16.037 1.00 83.00 79 LEU A CA 1
ATOM 633 C C . LEU A 1 79 ? 4.245 -0.384 16.181 1.00 83.00 79 LEU A C 1
ATOM 635 O O . LEU A 1 79 ? 3.395 0.371 15.685 1.00 83.00 79 LEU A O 1
ATOM 639 N N . TYR A 1 80 ? 3.942 -1.470 16.884 1.00 90.25 80 TYR A N 1
ATOM 640 C CA . TYR A 1 80 ? 2.609 -1.793 17.369 1.00 90.25 80 TYR A CA 1
ATOM 641 C C . TYR A 1 80 ? 2.676 -2.312 18.807 1.00 90.25 80 TYR A C 1
ATOM 643 O O . TYR A 1 80 ? 3.668 -2.904 19.223 1.00 90.25 80 TYR A O 1
ATOM 651 N N . GLU A 1 81 ? 1.603 -2.092 19.556 1.00 90.94 81 GLU A N 1
ATOM 652 C CA . GLU A 1 81 ? 1.456 -2.542 20.934 1.00 90.94 81 GLU A CA 1
ATOM 653 C C . GLU A 1 81 ? 0.021 -3.013 21.179 1.00 90.94 81 GLU A C 1
ATOM 655 O O . GLU A 1 81 ? -0.943 -2.463 20.633 1.00 90.94 81 GLU A O 1
ATOM 660 N N . PHE A 1 82 ? -0.110 -4.035 22.021 1.00 91.50 82 PHE A N 1
ATOM 661 C CA . PHE A 1 82 ? -1.383 -4.486 22.557 1.00 91.50 82 PHE A CA 1
ATOM 662 C C . PHE A 1 82 ? -1.509 -4.084 24.020 1.00 91.50 82 PHE A C 1
ATOM 664 O O . PHE A 1 82 ? -0.631 -4.370 24.827 1.00 91.50 82 PHE A O 1
ATOM 671 N N . ILE A 1 83 ? -2.640 -3.478 24.360 1.00 92.19 83 ILE A N 1
ATOM 672 C CA . ILE A 1 83 ? -2.981 -3.069 25.718 1.00 92.19 83 ILE A CA 1
ATOM 673 C C . ILE A 1 83 ? -4.219 -3.861 26.137 1.00 92.19 83 ILE A C 1
ATOM 675 O O . ILE A 1 83 ? -5.270 -3.759 25.500 1.00 92.19 83 ILE A O 1
ATOM 679 N N . GLU A 1 84 ? -4.108 -4.663 27.193 1.00 89.00 84 GLU A N 1
ATOM 680 C CA . GLU A 1 84 ? -5.248 -5.391 27.755 1.00 89.00 84 GLU A CA 1
ATOM 681 C C . GLU A 1 84 ? -6.031 -4.507 28.736 1.00 89.00 84 GLU A C 1
ATOM 683 O O . GLU A 1 84 ? -5.470 -3.919 29.657 1.00 89.00 84 GLU A O 1
ATOM 688 N N . GLU A 1 85 ? -7.347 -4.420 28.543 1.00 88.56 85 GLU A N 1
ATOM 689 C CA . GLU A 1 85 ? -8.275 -3.639 29.366 1.00 88.56 85 GLU A CA 1
ATOM 690 C C . GLU A 1 85 ? -9.486 -4.523 29.725 1.00 88.56 85 GLU A C 1
ATOM 692 O O . GLU A 1 85 ? -10.576 -4.408 29.151 1.00 88.56 85 GLU A O 1
ATOM 697 N N . GLY A 1 86 ? -9.276 -5.465 30.652 1.00 86.69 86 GLY A N 1
ATOM 698 C CA . GLY A 1 86 ? -10.282 -6.452 31.065 1.00 86.69 86 GLY A CA 1
ATOM 699 C C . GLY A 1 86 ? -10.692 -7.378 29.913 1.00 86.69 86 GLY A C 1
ATOM 700 O O . GLY A 1 86 ? -9.864 -8.091 29.350 1.00 86.69 86 GLY A O 1
ATOM 701 N N . GLU A 1 87 ? -11.971 -7.336 29.531 1.00 88.31 87 GLU A N 1
ATOM 702 C CA . GLU A 1 87 ? -12.515 -8.069 28.372 1.00 88.31 87 GLU A CA 1
ATOM 703 C C . GLU A 1 87 ? -12.144 -7.425 27.020 1.00 88.31 87 GLU A C 1
ATOM 705 O O . GLU A 1 8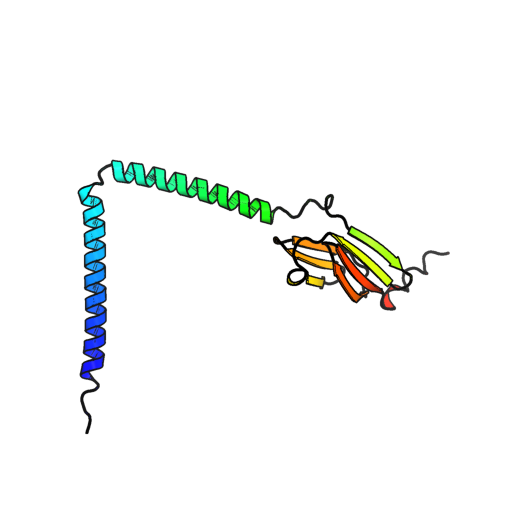7 ? -12.450 -7.964 25.953 1.00 88.31 87 GLU A O 1
ATOM 710 N N . ASN A 1 88 ? -11.481 -6.265 27.039 1.00 91.44 88 ASN A N 1
ATOM 711 C CA . ASN A 1 88 ? -11.050 -5.569 25.836 1.00 91.44 88 ASN A CA 1
ATOM 712 C C . ASN A 1 88 ? -9.551 -5.748 25.577 1.00 91.44 88 ASN A C 1
ATOM 714 O O . ASN A 1 88 ? -8.733 -5.812 26.490 1.00 91.44 88 ASN A O 1
ATOM 718 N N . LEU A 1 89 ? -9.194 -5.766 24.300 1.00 91.56 89 LEU A N 1
ATOM 719 C CA . LEU A 1 89 ? -7.831 -5.736 23.793 1.00 91.56 89 LEU A CA 1
ATOM 720 C C . LEU A 1 89 ? -7.709 -4.527 22.866 1.00 91.56 89 LEU A C 1
ATOM 722 O O . LEU A 1 89 ? -8.402 -4.437 21.854 1.00 91.56 89 LEU A O 1
ATOM 726 N N . ILE A 1 90 ? -6.850 -3.577 23.207 1.00 94.44 90 ILE A N 1
ATOM 727 C CA . ILE A 1 90 ? -6.635 -2.366 22.421 1.00 94.44 90 ILE A CA 1
ATOM 728 C C . ILE A 1 90 ? -5.343 -2.534 21.632 1.00 94.44 90 ILE A C 1
ATOM 730 O O . ILE A 1 90 ? -4.270 -2.653 22.211 1.00 94.44 90 ILE A O 1
ATOM 734 N N . LEU A 1 91 ? -5.443 -2.514 20.307 1.00 94.19 91 LEU A N 1
ATOM 735 C CA . LEU A 1 91 ? -4.292 -2.460 19.413 1.00 94.19 91 LEU A CA 1
ATOM 736 C C . LEU A 1 91 ? -3.975 -1.002 19.086 1.00 94.19 91 LEU A C 1
ATOM 738 O O . LEU A 1 91 ? -4.842 -0.276 18.589 1.00 94.19 91 LEU A O 1
ATOM 742 N N . VAL A 1 92 ? -2.732 -0.597 19.320 1.00 94.81 92 VAL A N 1
ATOM 743 C CA . VAL A 1 92 ? -2.191 0.702 18.917 1.00 94.81 92 VAL A CA 1
ATOM 744 C C . VAL A 1 92 ? -1.070 0.457 17.919 1.00 94.81 92 VAL A C 1
ATOM 746 O O . VAL A 1 92 ? -0.156 -0.308 18.202 1.00 94.81 92 VAL A O 1
ATOM 749 N N . ALA A 1 93 ? -1.131 1.077 16.743 1.00 94.31 93 ALA A N 1
ATOM 750 C CA . ALA A 1 93 ? -0.108 0.888 15.722 1.00 94.31 93 ALA A CA 1
ATOM 751 C C . ALA A 1 93 ? 0.124 2.138 14.876 1.00 94.31 93 ALA A C 1
ATOM 753 O O . ALA A 1 93 ? -0.817 2.861 14.546 1.00 94.31 93 ALA A O 1
ATOM 754 N N . SER A 1 94 ? 1.371 2.357 14.460 1.00 93.00 94 SER A N 1
ATOM 755 C CA . SER A 1 94 ? 1.701 3.398 13.482 1.00 93.00 94 SER A CA 1
ATOM 756 C C . SER A 1 94 ? 1.297 2.948 12.076 1.00 93.00 94 SER A C 1
ATOM 758 O O . SER A 1 94 ? 1.714 1.887 11.616 1.00 93.00 94 SER A O 1
ATOM 760 N N . VAL A 1 95 ? 0.461 3.718 11.382 1.00 92.75 95 VAL A N 1
ATOM 761 C CA . VAL A 1 95 ? -0.025 3.398 10.034 1.00 92.75 95 VAL A CA 1
ATOM 762 C C . VAL A 1 95 ? 0.164 4.622 9.140 1.00 92.75 95 VAL A C 1
ATOM 764 O O . VAL A 1 95 ? -0.364 5.683 9.453 1.00 92.75 95 VAL A O 1
ATOM 767 N N . PRO A 1 96 ? 0.891 4.514 8.017 1.00 90.69 96 PRO A N 1
ATOM 768 C CA . PRO A 1 96 ? 1.116 5.644 7.128 1.00 90.69 96 PRO A CA 1
ATOM 769 C C . PRO A 1 96 ? -0.119 5.961 6.275 1.00 90.69 96 PRO A C 1
ATOM 771 O O . PRO A 1 96 ? -0.908 5.082 5.920 1.00 90.69 96 PRO A O 1
ATOM 774 N N . GLY A 1 97 ? -0.218 7.216 5.836 1.00 88.19 97 GLY A N 1
ATOM 775 C CA . GLY A 1 97 ? -1.212 7.677 4.863 1.00 88.19 97 GLY A CA 1
ATOM 776 C C . GLY A 1 97 ? -2.427 8.379 5.476 1.00 88.19 97 GLY A C 1
ATOM 777 O O . GLY A 1 97 ? -2.553 8.488 6.691 1.00 88.19 97 GLY A O 1
ATOM 778 N N . PRO A 1 98 ? -3.325 8.918 4.644 1.00 89.81 98 PRO A N 1
ATOM 779 C CA . PRO A 1 98 ? -4.495 9.639 5.125 1.00 89.81 98 PRO A CA 1
ATOM 780 C C . PRO A 1 98 ? -5.596 8.660 5.575 1.00 89.81 98 PRO A C 1
ATOM 782 O O . PRO A 1 98 ? -5.585 7.480 5.203 1.00 89.81 98 PRO A O 1
ATOM 785 N N . SER A 1 99 ? -6.537 9.135 6.394 1.00 89.19 99 SER A N 1
ATOM 786 C CA . SER A 1 99 ? -7.532 8.299 7.085 1.00 89.19 99 SER A CA 1
ATOM 787 C C . SER A 1 99 ? -8.402 7.475 6.130 1.00 89.19 99 SER A C 1
ATOM 789 O O . SER A 1 99 ? -8.755 6.338 6.446 1.00 89.19 99 SER A O 1
ATOM 791 N N . GLU A 1 100 ? -8.675 7.983 4.926 1.00 90.62 100 GLU A N 1
ATOM 792 C CA . GLU A 1 100 ? -9.523 7.334 3.920 1.00 90.62 100 GLU A CA 1
ATOM 793 C C . GLU A 1 100 ? -8.871 6.073 3.333 1.00 90.62 100 GLU A C 1
ATOM 795 O O . GLU A 1 100 ? -9.553 5.181 2.820 1.00 90.62 100 GLU A O 1
ATOM 800 N N . ARG A 1 101 ? -7.536 5.976 3.410 1.00 89.69 101 ARG A N 1
ATOM 801 C CA . ARG A 1 101 ? -6.778 4.802 2.953 1.00 89.69 101 ARG A CA 1
ATOM 802 C C . ARG A 1 101 ? -6.580 3.762 4.053 1.00 89.69 101 ARG A C 1
ATOM 804 O O . ARG A 1 101 ? -6.239 2.625 3.730 1.00 89.69 101 ARG A O 1
ATOM 811 N N . VAL A 1 102 ? -6.828 4.112 5.317 1.00 92.44 102 VAL A N 1
ATOM 812 C CA . VAL A 1 102 ? -6.625 3.205 6.451 1.00 92.44 102 VAL A CA 1
ATOM 813 C C . VAL A 1 102 ? -7.802 2.244 6.592 1.00 92.44 102 VAL A C 1
ATOM 815 O O . VAL A 1 102 ? -8.894 2.618 7.029 1.00 92.44 102 VAL A O 1
ATOM 818 N N . LYS A 1 103 ? -7.587 0.968 6.269 1.00 93.12 103 LYS A N 1
ATOM 819 C CA . LYS A 1 103 ? -8.606 -0.092 6.330 1.00 93.12 103 LYS A CA 1
ATOM 820 C C . LYS A 1 103 ? -8.170 -1.213 7.259 1.00 93.12 103 LYS A C 1
ATOM 822 O O . LYS A 1 103 ? -6.986 -1.482 7.406 1.00 93.12 103 LYS A O 1
ATOM 827 N N . ILE A 1 104 ? -9.150 -1.858 7.879 1.00 93.00 104 ILE A N 1
ATOM 828 C CA . ILE A 1 104 ? -8.931 -2.944 8.833 1.00 93.00 104 ILE A CA 1
ATOM 829 C C . ILE A 1 104 ? -9.867 -4.081 8.473 1.00 93.00 104 ILE A C 1
ATOM 831 O O . ILE A 1 104 ? -11.039 -3.836 8.178 1.00 93.00 104 ILE A O 1
ATOM 835 N N . LYS A 1 105 ? -9.361 -5.310 8.509 1.00 91.81 105 LYS A N 1
ATOM 836 C CA . LYS A 1 105 ? -10.163 -6.513 8.320 1.00 91.81 105 LYS A CA 1
ATOM 837 C C . LYS A 1 105 ? -9.690 -7.610 9.263 1.00 91.81 105 LYS A C 1
ATOM 839 O O . LYS A 1 105 ? -8.499 -7.880 9.327 1.00 91.81 105 LYS A O 1
ATOM 844 N N . ILE A 1 106 ? -10.621 -8.263 9.951 1.00 90.19 106 ILE A N 1
ATOM 845 C CA . ILE A 1 106 ? -10.329 -9.509 10.665 1.00 90.19 106 ILE A CA 1
ATOM 846 C C . ILE A 1 106 ? -10.418 -10.661 9.660 1.00 90.19 106 ILE A C 1
ATOM 848 O O . ILE A 1 106 ? -11.387 -10.759 8.904 1.00 90.19 106 ILE A O 1
ATOM 852 N N . ILE A 1 107 ? -9.381 -11.491 9.627 1.00 87.00 107 ILE A N 1
ATOM 853 C CA . ILE A 1 107 ? -9.279 -12.702 8.816 1.00 87.00 107 ILE A CA 1
ATOM 854 C C . ILE A 1 107 ? -8.824 -13.810 9.768 1.00 87.00 107 ILE A C 1
ATOM 856 O O . ILE A 1 107 ? -7.668 -13.836 10.187 1.00 87.00 107 ILE A O 1
ATOM 860 N N . ASP A 1 108 ? -9.751 -14.690 10.143 1.00 85.56 108 ASP A N 1
ATOM 861 C CA . ASP A 1 108 ? -9.542 -15.780 11.102 1.00 85.56 108 ASP A CA 1
ATOM 862 C C . ASP A 1 108 ? -8.989 -15.302 12.458 1.00 85.56 108 ASP A C 1
ATOM 864 O O . ASP A 1 108 ? -9.719 -14.734 13.266 1.00 85.56 108 ASP A O 1
ATOM 868 N N . SER A 1 109 ? -7.701 -15.539 12.721 1.00 86.56 109 SER A N 1
ATOM 869 C CA . SER A 1 109 ? -6.982 -15.142 13.945 1.00 86.56 109 SER A CA 1
ATOM 870 C C . SER A 1 109 ? -5.991 -14.002 13.695 1.00 86.56 109 SER A C 1
ATOM 872 O O . SER A 1 109 ? -5.046 -13.819 14.458 1.00 86.56 109 SER A O 1
ATOM 874 N N . PHE A 1 110 ? -6.176 -13.252 12.607 1.00 89.56 110 PHE A N 1
ATOM 875 C CA . PHE A 1 110 ? -5.334 -12.123 12.237 1.00 89.56 110 PHE A CA 1
ATOM 876 C C . PHE A 1 110 ? -6.164 -10.873 11.978 1.00 89.56 110 PHE A C 1
ATOM 878 O O . PHE A 1 110 ? -7.251 -10.920 11.400 1.00 89.56 110 PHE A O 1
ATOM 885 N N . ILE A 1 111 ? -5.606 -9.727 12.347 1.00 92.38 111 ILE A N 1
ATOM 886 C CA . ILE A 1 111 ? -6.093 -8.422 11.922 1.00 92.38 111 ILE A CA 1
ATOM 887 C C . ILE A 1 111 ? -5.183 -7.897 10.815 1.00 92.38 111 ILE A C 1
ATOM 889 O O . ILE A 1 111 ? -3.987 -7.689 11.009 1.00 92.38 111 ILE A O 1
ATOM 893 N N . GLU A 1 112 ? -5.747 -7.723 9.624 1.00 93.00 112 GLU A N 1
ATOM 894 C CA . GLU A 1 112 ? -5.076 -7.110 8.486 1.00 93.00 112 GLU A CA 1
ATOM 895 C C . GLU A 1 112 ? -5.319 -5.600 8.501 1.00 93.00 11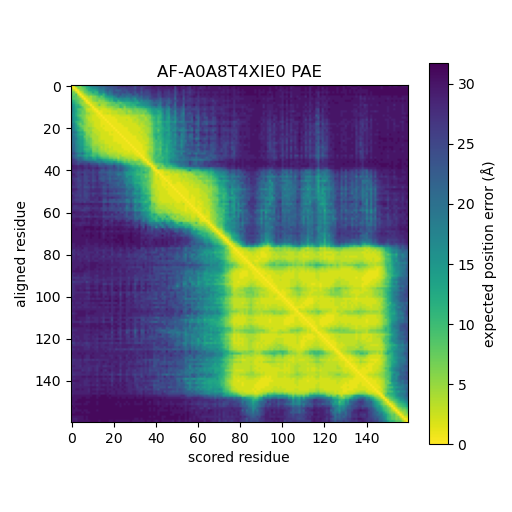2 GLU A C 1
ATOM 897 O O . GLU A 1 112 ? -6.461 -5.136 8.448 1.00 93.00 112 GLU A O 1
ATOM 902 N N . ILE A 1 113 ? -4.233 -4.836 8.548 1.00 93.88 113 ILE A N 1
ATOM 903 C CA . ILE A 1 113 ? -4.215 -3.378 8.568 1.00 93.88 113 ILE A CA 1
ATOM 904 C C . ILE A 1 113 ? -3.626 -2.904 7.249 1.00 93.88 113 ILE A C 1
ATOM 906 O O . ILE A 1 113 ? -2.492 -3.240 6.911 1.00 93.88 113 ILE A O 1
ATOM 910 N N . ARG A 1 114 ? -4.398 -2.116 6.503 1.00 93.00 114 ARG A N 1
ATOM 911 C CA . ARG A 1 114 ? -3.975 -1.485 5.252 1.00 93.00 114 ARG A CA 1
ATOM 912 C C . ARG A 1 114 ? -3.883 0.021 5.437 1.00 93.00 114 ARG A C 1
ATOM 914 O O . ARG A 1 114 ? -4.764 0.595 6.069 1.00 93.00 114 ARG A O 1
ATOM 921 N N . GLY A 1 115 ? -2.861 0.643 4.864 1.00 90.44 115 GLY A N 1
ATOM 922 C CA . GLY A 1 115 ? -2.627 2.087 4.903 1.00 90.44 115 GLY A CA 1
ATOM 923 C C . GLY A 1 115 ? -2.253 2.659 3.534 1.00 90.44 115 GLY A C 1
ATOM 924 O O . GLY A 1 115 ? -2.481 2.048 2.489 1.00 90.44 115 GLY A O 1
ATOM 925 N N . GLY A 1 116 ? -1.680 3.861 3.527 1.00 85.38 116 GLY A N 1
ATOM 926 C CA . GLY A 1 116 ? -1.100 4.479 2.335 1.00 85.38 116 GLY A CA 1
ATOM 927 C C . GLY A 1 116 ? 0.174 3.771 1.853 1.00 85.38 116 GLY A C 1
ATOM 928 O O . GLY A 1 116 ? 0.775 2.990 2.580 1.00 85.38 116 GLY A O 1
ATOM 929 N N . GLY A 1 117 ? 0.589 4.045 0.611 1.00 82.88 117 GLY A N 1
ATOM 930 C CA . GLY A 1 117 ? 1.868 3.553 0.075 1.00 82.88 117 GLY A CA 1
ATOM 931 C C . GLY A 1 117 ? 2.001 2.027 0.017 1.00 82.88 117 GLY A C 1
ATOM 932 O O . GLY A 1 117 ? 3.089 1.518 0.241 1.00 82.88 117 GLY A O 1
ATOM 933 N N . ASN A 1 118 ? 0.903 1.301 -0.236 1.00 81.94 118 ASN A N 1
ATOM 934 C CA . ASN A 1 118 ? 0.851 -0.171 -0.222 1.00 81.94 118 ASN A CA 1
ATOM 935 C C . ASN A 1 118 ? 1.173 -0.806 1.143 1.00 81.94 118 ASN A C 1
ATOM 937 O O . ASN A 1 118 ? 1.482 -1.992 1.218 1.00 81.94 118 ASN A O 1
ATOM 941 N N . PHE A 1 119 ? 1.061 -0.045 2.236 1.00 86.19 119 PHE A N 1
ATOM 942 C CA . PHE A 1 119 ? 1.232 -0.576 3.582 1.00 86.19 119 PHE A CA 1
ATOM 943 C C . PHE A 1 119 ? 0.178 -1.647 3.880 1.00 86.19 119 PHE A C 1
ATOM 945 O O . PHE A 1 119 ? -1.020 -1.353 3.888 1.00 86.19 119 PHE A O 1
ATOM 952 N N . VAL A 1 120 ? 0.627 -2.874 4.150 1.00 89.81 120 VAL A N 1
ATOM 953 C CA . VAL A 1 120 ? -0.209 -3.990 4.606 1.00 89.81 120 VAL A CA 1
ATOM 954 C C . VAL A 1 120 ? 0.523 -4.744 5.710 1.00 89.81 120 VAL A C 1
ATOM 956 O O . VAL A 1 120 ? 1.636 -5.231 5.511 1.00 89.81 120 VAL A O 1
ATOM 959 N N . ARG A 1 121 ? -0.106 -4.869 6.877 1.00 89.75 121 ARG A N 1
ATOM 960 C CA . ARG A 1 121 ? 0.397 -5.675 7.994 1.00 89.75 121 ARG A CA 1
ATOM 961 C C . ARG A 1 121 ? -0.667 -6.609 8.513 1.00 89.75 121 ARG A C 1
ATOM 963 O O . ARG A 1 121 ? -1.851 -6.292 8.463 1.00 89.75 121 ARG A O 1
ATOM 970 N N . ARG A 1 122 ? -0.230 -7.755 9.021 1.00 90.06 122 ARG A N 1
ATOM 971 C CA . ARG A 1 122 ? -1.079 -8.718 9.712 1.00 90.06 122 ARG A CA 1
ATOM 972 C C . ARG A 1 122 ? -0.526 -8.913 11.107 1.00 90.06 122 ARG A C 1
ATOM 974 O O . ARG A 1 122 ? 0.665 -9.158 11.246 1.00 90.06 122 ARG A O 1
ATOM 981 N N . VAL A 1 123 ? -1.389 -8.797 12.105 1.00 88.56 123 VAL A N 1
ATOM 982 C CA . VAL A 1 123 ? -1.038 -9.077 13.500 1.00 88.56 123 VAL A CA 1
ATOM 983 C C . VAL A 1 123 ? -1.928 -10.191 13.997 1.00 88.56 123 VAL A C 1
ATOM 985 O O . VAL A 1 123 ? -3.122 -10.209 13.692 1.00 88.56 123 VAL A O 1
ATOM 988 N N . GLN A 1 124 ? -1.349 -11.128 14.736 1.00 87.06 124 GLN A N 1
ATOM 989 C CA . GLN A 1 124 ? -2.113 -12.184 15.375 1.00 87.06 124 GLN A CA 1
ATOM 990 C C . GLN A 1 124 ? -2.992 -11.591 16.482 1.00 87.06 124 GLN A C 1
ATOM 992 O O . GLN A 1 124 ? -2.550 -10.751 17.262 1.00 87.06 124 GLN A O 1
ATOM 997 N N . ILE A 1 125 ? -4.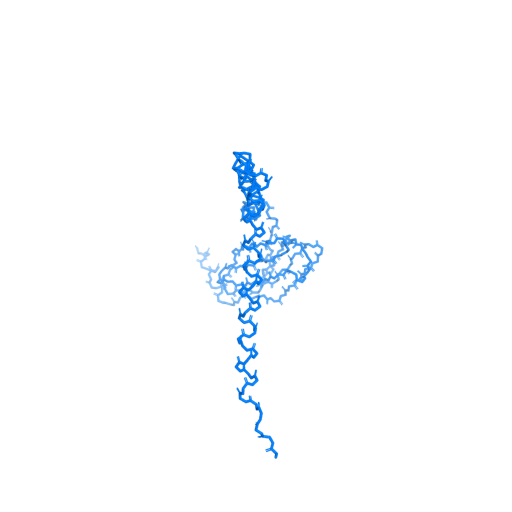248 -12.017 16.534 1.00 89.19 125 ILE A N 1
ATOM 998 C CA . ILE A 1 125 ? -5.226 -11.623 17.549 1.00 89.19 125 ILE A CA 1
ATOM 999 C C . ILE A 1 125 ? -5.889 -12.875 18.132 1.00 89.19 125 ILE A C 1
ATOM 1001 O O . ILE A 1 125 ? -5.935 -13.913 17.460 1.00 89.19 125 ILE A O 1
ATOM 1005 N N . PRO A 1 126 ? -6.419 -12.805 19.367 1.00 85.44 126 PRO A N 1
ATOM 1006 C CA . PRO A 1 126 ? -7.185 -13.904 19.934 1.00 85.44 126 PRO A CA 1
ATOM 1007 C C . PRO A 1 126 ? -8.372 -14.265 19.041 1.00 85.44 126 PRO A C 1
ATOM 1009 O O . PRO A 1 126 ? -8.955 -13.407 18.371 1.00 85.44 126 PRO A O 1
ATOM 1012 N N . LYS A 1 127 ? -8.743 -15.546 19.045 1.00 80.19 127 LYS A N 1
ATOM 1013 C CA . LYS A 1 127 ? -9.972 -15.992 18.389 1.00 80.19 127 LYS A CA 1
ATOM 1014 C C . LYS A 1 127 ? -11.179 -15.356 19.082 1.00 80.19 127 LYS A C 1
ATOM 1016 O O . LYS A 1 127 ? -11.123 -15.001 20.257 1.00 80.19 127 LYS A O 1
ATOM 1021 N N . ASP A 1 128 ? -12.254 -15.179 18.323 1.00 84.50 128 ASP A N 1
ATOM 1022 C CA . ASP A 1 128 ? -13.541 -14.684 18.825 1.00 84.50 128 ASP A CA 1
ATOM 1023 C C . ASP A 1 128 ? -13.537 -13.234 19.334 1.00 84.50 128 ASP A C 1
ATOM 1025 O O . ASP A 1 128 ? -14.357 -12.847 20.166 1.00 84.50 128 ASP A O 1
ATOM 1029 N N . VAL A 1 129 ? -12.661 -12.382 18.804 1.00 87.75 129 VAL A N 1
ATOM 1030 C CA . VAL A 1 129 ? -12.705 -10.937 19.067 1.00 87.75 129 VAL A CA 1
ATOM 1031 C C . VAL A 1 129 ? -13.539 -10.190 18.025 1.00 87.75 129 VAL A C 1
ATOM 1033 O O . VAL A 1 129 ? -13.607 -10.574 16.856 1.00 87.75 129 VAL A O 1
ATOM 1036 N N . ARG A 1 130 ? -14.166 -9.083 18.431 1.00 91.06 130 ARG A N 1
ATOM 1037 C CA . ARG A 1 130 ? -14.890 -8.171 17.528 1.00 91.06 130 ARG A CA 1
ATOM 1038 C C . ARG A 1 130 ? -14.360 -6.753 17.656 1.00 91.06 130 ARG A C 1
ATOM 1040 O O . ARG A 1 130 ? -14.025 -6.323 18.755 1.00 91.06 130 ARG A O 1
ATOM 1047 N N . ILE A 1 131 ? -14.318 -6.019 16.544 1.00 92.06 131 ILE A N 1
ATOM 1048 C CA . ILE A 1 131 ? -13.977 -4.590 16.550 1.00 92.06 131 ILE A CA 1
ATOM 1049 C C . ILE A 1 131 ? -15.158 -3.824 17.146 1.00 92.06 131 ILE A C 1
ATOM 1051 O O . ILE A 1 131 ? -16.251 -3.855 16.586 1.00 92.06 131 ILE A O 1
ATOM 1055 N N . VAL A 1 132 ? -14.925 -3.146 18.266 1.00 92.88 132 VAL A N 1
ATOM 1056 C CA . VAL A 1 132 ? -15.910 -2.282 18.935 1.00 92.88 132 VAL A CA 1
ATOM 1057 C C . VAL A 1 132 ? -15.719 -0.834 18.519 1.00 92.88 132 VAL A C 1
ATOM 1059 O O . VAL A 1 132 ? -16.685 -0.120 18.273 1.00 92.88 132 VAL A O 1
ATOM 1062 N N . GLU A 1 133 ? -14.465 -0.408 18.403 1.00 93.56 133 GLU A N 1
ATOM 1063 C CA . GLU A 1 133 ? -14.130 0.970 18.083 1.00 93.56 133 GLU A CA 1
ATOM 1064 C C . GLU A 1 133 ? -12.871 1.025 17.223 1.00 93.56 133 GLU A C 1
ATOM 1066 O O . GLU A 1 133 ? -11.938 0.233 17.386 1.00 93.56 133 GLU A O 1
ATOM 1071 N N . LYS A 1 134 ? -12.843 1.989 16.306 1.00 94.00 134 LYS A N 1
ATOM 1072 C CA . LYS A 1 134 ? -11.683 2.306 15.484 1.00 94.00 134 LYS A CA 1
ATOM 1073 C C . LYS A 1 134 ? -11.498 3.816 15.468 1.00 94.00 134 LYS A C 1
ATOM 1075 O O . LYS A 1 134 ? -12.403 4.538 15.061 1.00 94.00 134 LYS A O 1
ATOM 1080 N N . SER A 1 135 ? -10.298 4.265 15.808 1.00 94.38 135 SER A N 1
ATOM 1081 C CA . SER A 1 135 ? -9.877 5.655 15.669 1.00 94.38 135 SER A CA 1
ATOM 1082 C C . SER A 1 135 ? -8.542 5.727 14.936 1.00 94.38 135 SER A C 1
ATOM 1084 O O . SER A 1 135 ? -7.698 4.840 15.067 1.00 94.38 135 SER A O 1
ATOM 1086 N N . TYR A 1 136 ? -8.366 6.765 14.126 1.00 95.19 136 TYR A N 1
ATOM 1087 C CA . TYR A 1 136 ? -7.118 7.034 13.427 1.00 95.19 136 TYR A CA 1
ATOM 1088 C C . TYR A 1 136 ? -6.841 8.533 13.441 1.00 95.19 136 TYR A C 1
ATOM 1090 O O . TYR A 1 136 ? -7.620 9.311 12.890 1.00 95.19 136 TYR A O 1
ATOM 1098 N N . ALA A 1 137 ? -5.735 8.926 14.064 1.00 93.06 137 ALA A N 1
ATOM 1099 C CA . ALA A 1 137 ? -5.321 10.317 14.176 1.00 93.06 137 ALA A CA 1
ATOM 1100 C C . ALA A 1 137 ? -3.795 10.408 14.131 1.00 93.06 137 ALA A C 1
ATOM 1102 O O . ALA A 1 137 ? -3.107 9.604 14.754 1.00 93.06 137 ALA A O 1
ATOM 1103 N N . ASN A 1 138 ? -3.265 11.395 13.402 1.00 91.12 138 ASN A N 1
ATOM 1104 C CA . ASN A 1 138 ? -1.830 11.703 13.353 1.00 91.12 138 ASN A CA 1
ATOM 1105 C C . ASN A 1 138 ? -0.924 10.497 13.029 1.00 91.12 138 ASN A C 1
ATOM 1107 O O . ASN A 1 138 ? 0.149 10.357 13.605 1.00 91.12 138 ASN A O 1
ATOM 1111 N N . GLY A 1 139 ? -1.353 9.602 12.134 1.00 90.06 139 GLY A N 1
ATOM 1112 C CA . GLY A 1 139 ? -0.561 8.414 11.793 1.00 90.06 139 GLY A CA 1
ATOM 1113 C C . GLY A 1 139 ? -0.697 7.250 12.775 1.00 90.06 139 GLY A C 1
ATOM 1114 O O . GLY A 1 139 ? -0.087 6.210 12.558 1.00 90.06 139 GLY A O 1
ATOM 1115 N N . VAL A 1 140 ? -1.499 7.381 13.833 1.00 94.50 140 VAL A N 1
ATOM 1116 C CA . VAL A 1 140 ? -1.691 6.335 14.842 1.00 94.50 140 VAL A CA 1
ATOM 1117 C C . VAL A 1 140 ? -3.084 5.743 14.712 1.00 94.50 140 VAL A C 1
ATOM 1119 O O . VAL A 1 140 ? -4.096 6.441 14.797 1.00 94.50 140 VAL A O 1
ATOM 1122 N N . LEU A 1 141 ? -3.132 4.430 14.511 1.00 95.88 141 LEU A N 1
ATOM 1123 C CA . LEU A 1 141 ? -4.345 3.636 14.506 1.00 95.88 141 LEU A CA 1
ATOM 1124 C C . LEU A 1 141 ? -4.578 3.036 15.890 1.00 95.88 141 LEU A C 1
ATOM 1126 O O . LEU A 1 141 ? -3.716 2.337 16.416 1.00 95.88 141 LEU A O 1
ATOM 1130 N N . ARG A 1 142 ? -5.775 3.253 16.434 1.00 95.81 142 ARG A N 1
ATOM 1131 C CA . ARG A 1 142 ? -6.252 2.634 17.669 1.00 95.81 142 ARG A CA 1
ATOM 1132 C C . ARG A 1 142 ? -7.482 1.789 17.372 1.00 95.81 142 ARG A C 1
ATOM 1134 O O . ARG A 1 142 ? -8.465 2.287 16.822 1.00 95.81 142 ARG A O 1
ATOM 1141 N N . VAL A 1 143 ? -7.430 0.512 17.728 1.00 95.44 143 VAL A N 1
ATOM 1142 C CA . VAL A 1 143 ? -8.514 -0.450 17.503 1.00 95.44 143 VAL A CA 1
ATOM 1143 C C . VAL A 1 143 ? -8.875 -1.082 18.830 1.00 95.44 143 VAL A C 1
ATOM 1145 O O . VAL A 1 143 ? -8.047 -1.762 19.428 1.00 95.44 143 VAL A O 1
ATOM 1148 N N . LYS A 1 144 ? -10.108 -0.876 19.289 1.00 94.62 144 LYS A N 1
ATOM 1149 C CA . LYS A 1 144 ? -10.632 -1.554 20.473 1.00 94.62 144 LYS A CA 1
ATOM 1150 C C . LYS A 1 144 ? -11.320 -2.838 20.036 1.00 94.62 144 LYS A C 1
ATOM 1152 O O . LYS A 1 144 ? -12.290 -2.806 19.275 1.00 94.62 144 LYS A O 1
ATOM 1157 N N . LEU A 1 145 ? -10.797 -3.960 20.505 1.00 94.19 145 LEU A N 1
ATOM 1158 C CA . LEU A 1 145 ? -11.334 -5.293 20.289 1.00 94.19 145 LEU A CA 1
ATOM 1159 C C . LEU A 1 145 ? -11.990 -5.768 21.585 1.00 94.19 145 LEU A C 1
ATOM 1161 O O . LEU A 1 145 ? -11.430 -5.565 22.655 1.00 94.19 145 LEU A O 1
ATOM 1165 N N . HIS A 1 146 ? -13.143 -6.419 21.499 1.00 92.62 146 HIS A N 1
ATOM 1166 C CA . HIS A 1 146 ? -13.792 -7.057 22.645 1.00 92.62 146 HIS A CA 1
ATOM 1167 C C . HIS A 1 146 ? -13.730 -8.570 22.482 1.00 92.62 146 HIS A C 1
ATOM 1169 O O . HIS A 1 146 ? -14.119 -9.094 2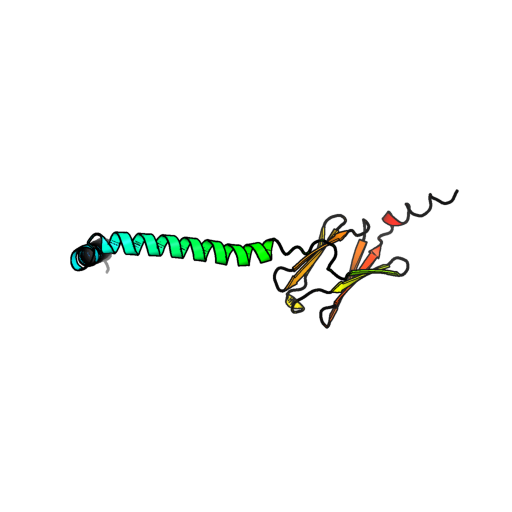1.431 1.00 92.62 146 HIS A O 1
ATOM 1175 N N . LYS A 1 147 ? -13.239 -9.266 23.511 1.00 88.69 147 LYS A N 1
ATOM 1176 C CA . LYS A 1 147 ? -13.190 -10.728 23.573 1.00 88.69 147 LYS A CA 1
ATOM 1177 C C . LYS A 1 147 ? -14.628 -11.241 23.705 1.00 88.69 147 LYS A C 1
ATOM 1179 O O . LYS A 1 147 ? -15.374 -10.829 24.586 1.00 88.69 147 LYS A O 1
ATOM 1184 N N . THR A 1 148 ? -15.087 -12.076 22.779 1.00 80.12 148 THR A N 1
ATOM 1185 C CA . THR A 1 148 ? -16.390 -12.742 22.928 1.00 80.12 148 THR A CA 1
ATOM 1186 C C . THR A 1 148 ? -16.209 -13.918 23.890 1.00 80.12 148 THR A C 1
ATOM 1188 O O . THR A 1 148 ? -15.167 -14.571 23.882 1.00 80.12 148 THR A O 1
ATOM 1191 N N . ALA A 1 149 ? -17.224 -14.202 24.711 1.00 61.84 149 ALA A N 1
ATOM 1192 C CA . ALA A 1 149 ? -17.182 -15.128 25.851 1.00 61.84 149 ALA A CA 1
ATOM 1193 C C . ALA A 1 149 ? -16.672 -16.565 25.575 1.00 61.84 149 ALA A C 1
ATOM 1195 O O . ALA A 1 149 ? -16.407 -17.299 26.523 1.00 61.84 149 ALA A O 1
ATOM 1196 N N . ALA A 1 150 ? -16.477 -16.970 24.317 1.00 57.72 150 ALA A N 1
ATOM 1197 C CA . ALA A 1 150 ? -15.866 -18.252 23.960 1.00 57.72 150 ALA A CA 1
ATOM 1198 C C . ALA A 1 150 ? -14.371 -18.359 24.346 1.00 57.72 150 ALA A C 1
ATOM 1200 O O . ALA A 1 150 ? -13.876 -19.463 24.556 1.00 57.72 150 ALA A O 1
ATOM 1201 N N . SER A 1 151 ? -13.656 -17.234 24.506 1.00 51.47 151 SER A N 1
ATOM 1202 C CA . SER A 1 151 ? -12.229 -17.224 24.881 1.00 51.47 151 SER A CA 1
ATOM 1203 C C . SER A 1 151 ? -11.973 -17.328 26.396 1.00 51.47 151 SER A C 1
ATOM 1205 O O . SER A 1 151 ? -10.839 -17.593 26.799 1.00 51.47 151 SER A O 1
ATOM 1207 N N . ASN A 1 152 ? -12.986 -17.127 27.249 1.00 49.16 152 ASN A N 1
ATOM 1208 C CA . ASN A 1 152 ? -12.796 -17.035 28.706 1.00 49.16 152 ASN A CA 1
ATOM 1209 C C . ASN A 1 152 ? -12.604 -18.412 29.385 1.00 49.16 152 ASN A C 1
ATOM 1211 O O . ASN A 1 152 ? -12.166 -18.510 30.527 1.00 49.16 152 ASN A O 1
ATOM 1215 N N . SER A 1 153 ? -12.879 -19.510 28.673 1.00 50.66 153 SER A N 1
ATOM 1216 C CA . SER A 1 153 ? -12.774 -20.874 29.214 1.00 50.66 153 SER A CA 1
ATOM 1217 C C . SER A 1 153 ? -11.359 -21.466 29.178 1.00 50.66 153 SER A C 1
ATOM 1219 O O . SER A 1 153 ? -11.141 -22.516 29.774 1.00 50.66 153 SER A O 1
ATOM 1221 N N . GLN A 1 154 ? -10.389 -20.833 28.505 1.00 51.59 154 GLN A N 1
ATOM 1222 C CA . GLN A 1 154 ? -9.025 -21.381 28.381 1.00 51.59 154 GLN A CA 1
ATOM 1223 C C . GLN A 1 154 ? -8.011 -20.794 29.374 1.00 51.59 154 GLN A C 1
ATOM 1225 O O . GLN A 1 154 ? -6.949 -21.380 29.565 1.00 51.59 154 GLN A O 1
ATOM 1230 N N . ILE A 1 155 ? -8.333 -19.692 30.057 1.00 54.56 155 ILE A N 1
ATOM 1231 C CA . ILE A 1 155 ? -7.407 -19.031 30.996 1.00 54.56 155 ILE A CA 1
ATOM 1232 C C . ILE A 1 155 ? -7.557 -19.593 32.425 1.00 54.56 155 ILE A C 1
ATOM 1234 O O . ILE A 1 155 ? -6.648 -19.480 33.242 1.00 54.56 155 ILE A O 1
ATOM 1238 N N . SER A 1 156 ? -8.661 -20.289 32.730 1.00 48.38 156 SER A N 1
ATOM 1239 C CA . SER A 1 156 ? -8.946 -20.755 34.096 1.00 48.38 156 SER A CA 1
ATOM 1240 C C . SER A 1 156 ? -8.423 -22.160 34.446 1.00 48.38 156 SER A C 1
ATOM 1242 O O . SER A 1 156 ? -8.490 -22.535 35.614 1.00 48.38 156 SER A O 1
ATOM 1244 N N . SER A 1 157 ? -7.893 -22.939 33.494 1.00 43.84 157 SER A N 1
ATOM 1245 C CA . SER A 1 157 ? -7.435 -24.324 33.744 1.00 43.84 157 SER A CA 1
ATOM 1246 C C . SER A 1 157 ? -5.928 -24.494 33.990 1.00 43.84 157 SER A C 1
ATOM 1248 O O . SER A 1 157 ? -5.467 -25.626 34.082 1.00 43.84 157 SER A O 1
ATOM 1250 N N . GLN A 1 158 ? -5.152 -23.414 34.143 1.00 42.81 158 GLN A N 1
ATOM 1251 C CA . GLN A 1 158 ? -3.737 -23.489 34.564 1.00 42.81 158 GLN A CA 1
ATOM 1252 C C . GLN A 1 158 ? -3.491 -22.983 35.994 1.00 42.81 158 GLN A C 1
ATOM 1254 O O . GLN A 1 158 ? -2.415 -22.489 36.321 1.00 42.81 158 GLN A O 1
ATOM 1259 N N . LYS A 1 159 ? -4.483 -23.126 36.877 1.00 42.62 159 LYS A N 1
ATOM 1260 C CA . LYS A 1 159 ? -4.277 -22.955 38.316 1.00 42.62 159 LYS A CA 1
ATOM 1261 C C . LYS A 1 159 ? -4.812 -24.166 39.075 1.00 42.62 159 LYS A C 1
ATOM 1263 O O . LYS A 1 159 ? -5.894 -24.100 39.649 1.00 42.62 159 LYS A O 1
ATOM 1268 N N . ILE A 1 160 ? -4.052 -25.260 39.048 1.00 38.69 160 ILE A N 1
ATOM 1269 C CA . ILE A 1 160 ? -4.072 -26.314 40.072 1.00 38.69 160 ILE A CA 1
ATOM 1270 C C . ILE A 1 160 ? -2.621 -26.676 40.359 1.00 38.69 160 ILE A C 1
ATOM 1272 O O . ILE A 1 160 ? -1.904 -26.960 39.375 1.00 38.69 160 ILE A O 1
#